Protein AF-A0A2V6Z0H6-F1 (afdb_monomer)

Structure (mmCIF, N/CA/C/O backbone):
data_AF-A0A2V6Z0H6-F1
#
_entry.id   AF-A0A2V6Z0H6-F1
#
loop_
_atom_site.group_PDB
_atom_site.id
_atom_site.type_symbol
_atom_site.label_atom_id
_atom_site.label_alt_id
_atom_site.label_comp_id
_atom_site.label_asym_id
_atom_site.label_entity_id
_atom_site.label_seq_id
_atom_site.pdbx_PDB_ins_code
_atom_site.Cartn_x
_atom_site.Cartn_y
_atom_site.Cartn_z
_atom_site.occupancy
_atom_site.B_iso_or_equiv
_atom_site.auth_seq_id
_atom_site.auth_comp_id
_atom_site.auth_asym_id
_atom_site.auth_atom_id
_atom_site.pdbx_PDB_model_num
ATOM 1 N N . TYR A 1 1 ? 10.764 0.062 -12.888 1.00 92.94 1 TYR A N 1
ATOM 2 C CA . TYR A 1 1 ? 11.191 -0.230 -11.509 1.00 92.94 1 TYR A CA 1
ATOM 3 C C . TYR A 1 1 ? 10.089 0.188 -10.557 1.00 92.94 1 TYR A C 1
ATOM 5 O O . TYR A 1 1 ? 9.643 1.326 -10.633 1.00 92.94 1 TYR A O 1
ATOM 13 N N . PHE A 1 2 ? 9.603 -0.728 -9.723 1.00 96.38 2 PHE A N 1
ATOM 14 C CA . PHE A 1 2 ? 8.640 -0.388 -8.677 1.00 96.38 2 PHE A CA 1
ATOM 15 C C . PHE A 1 2 ? 9.409 0.195 -7.495 1.00 96.38 2 PHE A C 1
ATOM 17 O O . PHE A 1 2 ? 10.276 -0.486 -6.956 1.00 96.38 2 PHE A O 1
ATOM 24 N N . ASN A 1 3 ? 9.149 1.460 -7.165 1.00 96.38 3 ASN A N 1
ATOM 25 C CA . ASN A 1 3 ? 9.917 2.176 -6.153 1.00 96.38 3 ASN A CA 1
ATOM 26 C C . ASN A 1 3 ? 9.282 2.009 -4.772 1.00 96.38 3 ASN A C 1
ATOM 28 O O . ASN A 1 3 ? 9.883 1.387 -3.904 1.00 96.38 3 ASN A O 1
ATOM 32 N N . TRP A 1 4 ? 8.064 2.520 -4.582 1.00 97.00 4 TRP A N 1
ATOM 33 C CA . TRP A 1 4 ? 7.355 2.398 -3.311 1.00 97.00 4 TRP A CA 1
ATOM 34 C C . TRP A 1 4 ? 5.837 2.389 -3.478 1.00 97.00 4 TRP A C 1
ATOM 36 O O . TRP A 1 4 ? 5.310 2.888 -4.477 1.00 97.00 4 TRP A O 1
ATOM 46 N N . LEU A 1 5 ? 5.145 1.861 -2.468 1.00 98.00 5 LEU A N 1
ATOM 47 C CA . LEU A 1 5 ? 3.702 1.947 -2.276 1.00 98.00 5 LEU A CA 1
ATOM 48 C C . LEU A 1 5 ? 3.411 2.288 -0.816 1.00 98.00 5 LEU A C 1
ATOM 50 O O . LEU A 1 5 ? 4.084 1.803 0.086 1.00 98.00 5 LEU A O 1
ATOM 54 N N . SER A 1 6 ? 2.439 3.166 -0.595 1.00 97.19 6 SER A N 1
ATOM 55 C CA . SER A 1 6 ? 2.004 3.579 0.737 1.00 97.19 6 SER A CA 1
ATOM 56 C C . SER A 1 6 ? 0.540 4.012 0.702 1.00 97.19 6 SER A C 1
ATOM 58 O O . SER A 1 6 ? -0.060 4.119 -0.374 1.00 97.19 6 SER A O 1
ATOM 60 N N . ALA A 1 7 ? -0.032 4.291 1.868 1.00 97.31 7 ALA A N 1
ATOM 61 C CA . ALA A 1 7 ? -1.399 4.759 1.995 1.00 97.31 7 ALA A CA 1
ATOM 62 C C . ALA A 1 7 ? -1.511 6.003 2.883 1.00 97.31 7 ALA A C 1
ATOM 64 O O . ALA A 1 7 ? -0.650 6.300 3.711 1.00 97.31 7 ALA A O 1
ATOM 65 N N . VAL A 1 8 ? -2.592 6.750 2.681 1.00 96.75 8 VAL A N 1
ATOM 66 C CA . VAL A 1 8 ? -2.958 7.931 3.462 1.00 96.75 8 VAL A CA 1
ATOM 67 C C . VAL A 1 8 ? -4.407 7.788 3.899 1.00 96.75 8 VAL A C 1
ATOM 69 O O . VAL A 1 8 ? -5.276 7.487 3.086 1.00 96.75 8 VAL A O 1
ATOM 72 N N . ASP A 1 9 ? -4.664 8.042 5.178 1.00 95.69 9 ASP A N 1
ATOM 73 C CA . ASP A 1 9 ? -6.015 8.118 5.721 1.00 95.69 9 ASP A CA 1
ATOM 74 C C . ASP A 1 9 ? -6.507 9.573 5.751 1.00 95.69 9 ASP A C 1
ATOM 76 O O . ASP A 1 9 ? -5.937 10.428 6.441 1.00 95.69 9 ASP A O 1
ATOM 80 N N . TRP A 1 10 ? -7.570 9.840 4.989 1.00 95.50 10 TRP A N 1
ATOM 81 C CA . TRP A 1 10 ? -8.248 11.131 4.886 1.00 95.50 10 TRP A CA 1
ATOM 82 C C . TRP A 1 10 ? -9.484 11.231 5.801 1.00 95.50 10 TRP A C 1
ATOM 84 O O . TRP A 1 10 ? -10.338 12.099 5.587 1.00 95.50 10 TRP A O 1
ATOM 94 N N . LYS A 1 11 ? -9.570 10.391 6.841 1.00 90.56 11 LYS A N 1
ATOM 95 C CA . LYS A 1 11 ? -10.675 10.310 7.809 1.00 90.56 11 LYS A CA 1
ATOM 96 C C . LYS A 1 11 ? -12.002 10.016 7.106 1.00 90.56 11 LYS A C 1
ATOM 98 O O . LYS A 1 11 ? -12.142 9.008 6.421 1.00 90.56 11 LYS A O 1
ATOM 103 N N . ASP A 1 12 ? -12.954 10.939 7.208 1.00 91.19 12 ASP A N 1
ATOM 104 C CA . ASP A 1 12 ? -14.305 10.817 6.659 1.00 91.19 12 ASP A CA 1
ATOM 105 C C . ASP A 1 12 ? -14.329 10.721 5.123 1.00 91.19 12 ASP A C 1
ATOM 107 O O . ASP A 1 12 ? -15.356 10.390 4.538 1.00 91.19 12 ASP A O 1
ATOM 111 N N . GLN A 1 13 ? -13.208 11.010 4.450 1.00 91.88 13 GLN A N 1
ATOM 112 C CA . GLN A 1 13 ? -13.074 10.885 2.995 1.00 91.88 13 GLN A CA 1
ATOM 113 C C . GLN A 1 13 ? -12.565 9.507 2.539 1.00 91.88 13 GLN A C 1
ATOM 115 O O . GLN A 1 13 ? -12.551 9.252 1.335 1.00 91.88 13 GLN A O 1
ATOM 120 N N . GLY A 1 14 ? -12.170 8.629 3.466 1.00 94.25 14 GLY A N 1
ATOM 121 C CA . GLY A 1 14 ? -11.642 7.299 3.172 1.00 94.25 14 GLY A CA 1
ATOM 122 C C . GLY A 1 14 ? -10.121 7.250 3.028 1.00 94.25 14 GLY A C 1
ATOM 123 O O . GLY A 1 14 ? -9.391 8.124 3.503 1.00 94.25 14 GLY A O 1
ATOM 124 N N . LEU A 1 15 ? -9.640 6.189 2.384 1.00 96.88 15 LEU A N 1
ATOM 125 C CA . LEU A 1 15 ? -8.217 5.887 2.249 1.00 96.88 15 LEU A CA 1
ATOM 126 C C . LEU A 1 15 ? -7.729 6.223 0.840 1.00 96.88 15 LEU A C 1
ATOM 128 O O . LEU A 1 15 ? -8.473 6.188 -0.134 1.00 96.88 15 LEU A O 1
ATOM 132 N N . GLU A 1 16 ? -6.449 6.519 0.699 1.00 97.50 16 GLU A N 1
ATOM 133 C CA . GLU A 1 16 ? -5.816 6.700 -0.600 1.00 97.50 16 GLU A CA 1
ATOM 134 C C . GLU A 1 16 ? -4.558 5.849 -0.670 1.00 97.50 16 GLU A C 1
ATOM 136 O O . GLU A 1 16 ? -3.702 5.950 0.202 1.00 97.50 16 GLU A O 1
ATOM 141 N N . VAL A 1 17 ? -4.439 5.031 -1.712 1.00 97.75 17 VAL A N 1
ATOM 142 C CA . VAL A 1 17 ? -3.243 4.231 -1.989 1.00 97.75 17 VAL A CA 1
ATOM 143 C C . VAL A 1 17 ? -2.445 4.929 -3.076 1.00 97.75 17 VAL A C 1
ATOM 145 O O . VAL A 1 17 ? -2.986 5.342 -4.105 1.00 97.75 17 VAL A O 1
ATOM 148 N N . LEU A 1 18 ? -1.147 5.065 -2.847 1.00 97.94 18 LEU A N 1
ATOM 149 C CA . LEU A 1 18 ? -0.213 5.691 -3.764 1.00 97.94 18 LEU A CA 1
ATOM 150 C C . LEU A 1 18 ? 0.894 4.699 -4.077 1.00 97.94 18 LEU A C 1
ATOM 152 O O . LEU A 1 18 ? 1.424 4.059 -3.175 1.00 97.94 18 LEU A O 1
ATOM 156 N N . CYS A 1 19 ? 1.297 4.621 -5.337 1.00 97.50 19 CYS A N 1
ATOM 157 C CA . CYS A 1 19 ? 2.509 3.911 -5.712 1.00 97.50 19 CYS A CA 1
ATOM 158 C C . CYS A 1 19 ? 3.305 4.693 -6.745 1.00 97.50 19 CYS A C 1
ATOM 160 O O . CYS A 1 19 ? 2.769 5.507 -7.503 1.00 97.50 19 CYS A O 1
ATOM 162 N N . ARG A 1 20 ? 4.608 4.439 -6.766 1.00 97.56 20 ARG A N 1
ATOM 163 C CA . ARG A 1 20 ? 5.551 5.101 -7.654 1.00 97.56 20 ARG A CA 1
ATOM 164 C C . ARG A 1 20 ? 6.326 4.074 -8.458 1.00 97.56 20 ARG A C 1
ATOM 166 O O . ARG A 1 20 ? 6.944 3.165 -7.904 1.00 97.56 20 ARG A O 1
ATOM 173 N N . VAL A 1 21 ? 6.324 4.265 -9.771 1.00 96.88 21 VAL A N 1
ATOM 174 C CA . VAL A 1 21 ? 7.065 3.454 -10.736 1.00 96.88 21 VAL A CA 1
ATOM 175 C C . VAL A 1 21 ? 7.994 4.364 -11.528 1.00 96.88 21 VAL A C 1
ATOM 177 O O . VAL A 1 21 ? 7.623 5.463 -11.936 1.00 96.88 21 VAL A O 1
ATOM 180 N N . GLU A 1 22 ? 9.217 3.905 -11.740 1.00 97.06 22 GLU A N 1
ATOM 181 C CA . GLU A 1 22 ? 10.274 4.661 -12.407 1.00 97.06 22 GLU A CA 1
ATOM 182 C C . GLU A 1 22 ? 10.792 3.897 -13.619 1.00 97.06 22 GLU A C 1
ATOM 184 O O . GLU A 1 22 ? 10.944 2.669 -13.579 1.00 97.06 22 GLU A O 1
ATOM 189 N N . ASN A 1 23 ? 11.079 4.617 -14.699 1.00 96.62 23 ASN A N 1
ATOM 190 C CA . ASN A 1 23 ? 11.896 4.101 -15.784 1.00 96.62 23 ASN A CA 1
ATOM 191 C C . ASN A 1 23 ? 13.371 4.290 -15.401 1.00 96.62 23 ASN A C 1
ATOM 193 O O . ASN A 1 23 ? 13.766 5.378 -15.003 1.00 96.62 23 ASN A O 1
ATOM 197 N N . LEU A 1 24 ? 14.176 3.231 -15.487 1.00 95.00 24 LEU A N 1
ATOM 198 C CA . LEU A 1 24 ? 15.605 3.307 -15.165 1.00 95.00 24 LEU A CA 1
ATOM 199 C C . LEU A 1 24 ? 16.454 3.771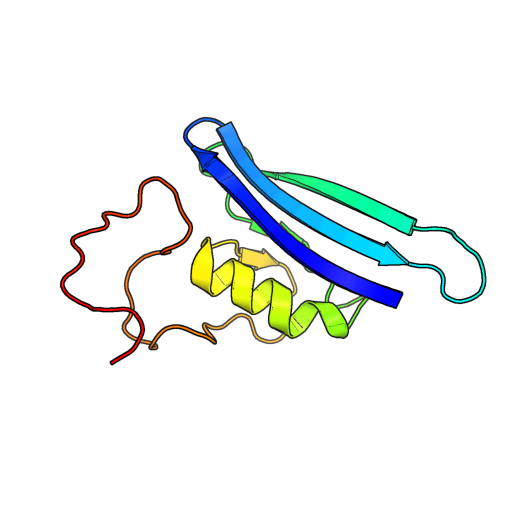 -16.359 1.00 95.00 24 LEU A C 1
ATOM 201 O O . LEU A 1 24 ? 17.591 4.188 -16.170 1.00 95.00 24 LEU A O 1
ATOM 205 N N . GLU A 1 25 ? 15.911 3.709 -17.576 1.00 97.31 25 GLU A N 1
ATOM 206 C CA . GLU A 1 25 ? 16.608 4.059 -18.822 1.0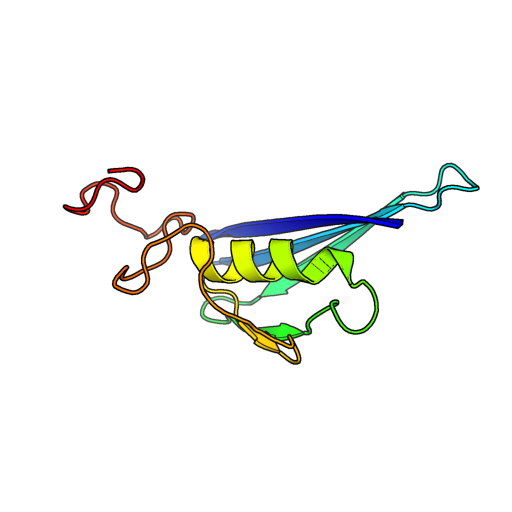0 97.31 25 GLU A CA 1
ATOM 207 C C . GLU A 1 25 ? 16.327 5.500 -19.275 1.00 97.31 25 GLU A C 1
ATOM 209 O O . GLU A 1 25 ? 17.030 6.043 -20.123 1.00 97.31 25 GLU A O 1
ATOM 214 N N . ALA A 1 26 ? 15.298 6.133 -18.709 1.00 96.56 26 ALA A N 1
ATOM 215 C CA . ALA A 1 26 ? 14.893 7.500 -19.013 1.00 96.56 26 ALA A CA 1
ATOM 216 C C . ALA A 1 26 ? 14.454 8.215 -17.728 1.00 96.56 26 ALA A C 1
ATOM 218 O O . ALA A 1 26 ? 13.958 7.554 -16.820 1.00 96.56 26 ALA A O 1
ATOM 219 N N . PRO A 1 27 ? 14.545 9.555 -17.644 1.00 95.19 27 PRO A N 1
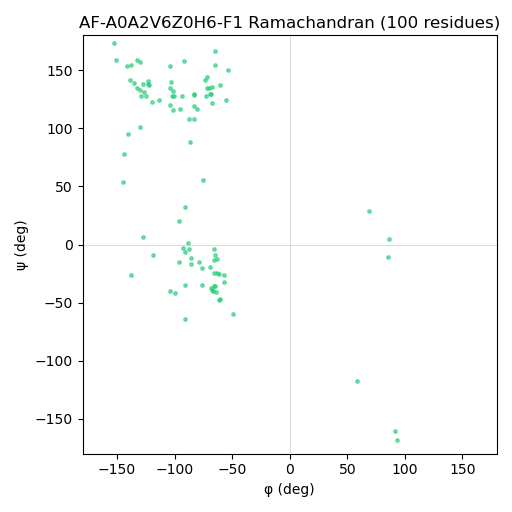ATOM 220 C CA . PRO A 1 27 ? 14.114 10.325 -16.475 1.00 95.19 27 PRO A CA 1
ATOM 221 C C . PRO A 1 27 ? 12.579 10.444 -16.405 1.00 95.19 27 PRO A C 1
ATOM 223 O O . PRO A 1 27 ? 12.023 11.540 -16.374 1.00 95.19 27 PRO A O 1
ATOM 226 N N . LEU A 1 28 ? 11.879 9.309 -16.419 1.00 96.75 28 LEU A N 1
ATOM 227 C CA . LEU A 1 28 ? 10.427 9.218 -16.340 1.00 96.75 28 LEU A CA 1
ATOM 228 C C . LEU A 1 28 ? 10.020 8.553 -15.028 1.00 96.75 28 LEU A C 1
ATOM 230 O O . LEU A 1 28 ? 10.390 7.415 -14.740 1.00 96.75 28 LEU A O 1
ATOM 234 N N . VAL A 1 29 ? 9.188 9.260 -14.272 1.00 97.25 29 VAL A N 1
ATOM 235 C CA . VAL A 1 29 ? 8.603 8.793 -13.018 1.00 97.25 29 VAL A CA 1
ATOM 236 C C . VAL A 1 29 ? 7.096 8.954 -13.108 1.00 97.25 29 VAL A C 1
ATOM 238 O O . VAL A 1 29 ? 6.603 10.022 -13.467 1.00 97.25 29 VAL A O 1
ATOM 241 N N . VAL A 1 30 ? 6.367 7.902 -12.752 1.00 97.38 30 VAL A N 1
ATOM 242 C CA . VAL A 1 30 ? 4.908 7.909 -12.683 1.00 97.38 30 VAL A CA 1
ATOM 243 C C . VAL A 1 30 ? 4.487 7.597 -11.255 1.00 97.38 30 VAL A C 1
ATOM 245 O O . VAL A 1 30 ? 4.824 6.545 -10.712 1.00 97.38 30 VAL A O 1
ATOM 248 N N . THR A 1 31 ? 3.719 8.507 -10.660 1.00 97.75 31 THR A N 1
ATOM 249 C CA . THR A 1 31 ? 3.026 8.268 -9.392 1.00 97.75 31 THR A CA 1
ATOM 250 C C . THR A 1 31 ? 1.556 8.033 -9.688 1.00 97.75 31 THR A C 1
ATOM 252 O O . THR A 1 31 ? 0.882 8.905 -10.236 1.00 97.75 31 THR A O 1
ATOM 255 N N . MET A 1 32 ? 1.057 6.863 -9.316 1.00 96.62 32 MET A N 1
ATOM 256 C CA . MET A 1 32 ? -0.346 6.488 -9.451 1.00 96.62 32 MET A CA 1
ATOM 257 C C . MET A 1 32 ? -1.014 6.590 -8.086 1.00 96.62 32 MET A C 1
ATOM 259 O O . MET A 1 32 ? -0.418 6.241 -7.067 1.00 96.62 32 MET A O 1
ATOM 263 N N . ARG A 1 33 ? -2.245 7.098 -8.067 1.00 96.50 33 ARG A N 1
ATOM 264 C CA . ARG A 1 33 ? -3.041 7.277 -6.852 1.00 96.50 33 ARG A CA 1
ATOM 265 C C . 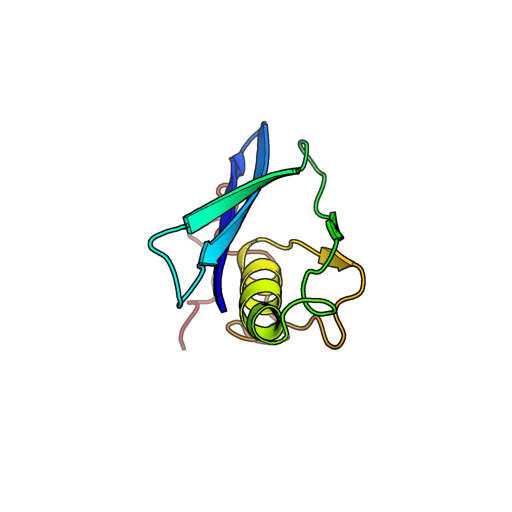ARG A 1 33 ? -4.433 6.730 -7.102 1.00 96.50 33 ARG A C 1
ATOM 267 O O . ARG A 1 33 ? -5.021 7.032 -8.138 1.00 96.50 33 ARG A O 1
ATOM 274 N N . THR A 1 34 ? -4.952 5.968 -6.154 1.00 96.38 34 THR A N 1
ATOM 275 C CA . THR A 1 34 ? -6.346 5.528 -6.147 1.00 96.38 34 THR A CA 1
ATOM 276 C C . THR A 1 34 ? -6.975 5.874 -4.807 1.00 96.38 34 THR A C 1
ATOM 278 O O . THR A 1 34 ? -6.336 5.736 -3.764 1.00 96.38 34 THR A O 1
ATOM 281 N N . ARG A 1 35 ? -8.213 6.366 -4.840 1.00 96.25 35 ARG A N 1
ATOM 282 C CA . ARG A 1 35 ? -8.985 6.692 -3.640 1.00 96.25 35 ARG A CA 1
ATOM 283 C C . ARG A 1 35 ? -10.001 5.594 -3.390 1.00 96.25 35 ARG A C 1
ATOM 285 O O . ARG A 1 35 ? -10.773 5.267 -4.285 1.00 96.25 35 ARG A O 1
ATOM 292 N N . LEU A 1 36 ? -9.994 5.085 -2.170 1.00 95.69 36 LEU A N 1
ATOM 293 C CA . LEU A 1 36 ? -11.010 4.211 -1.615 1.00 95.69 36 LEU A CA 1
ATOM 294 C C . LEU A 1 36 ? -12.008 5.097 -0.875 1.00 95.69 36 LEU A C 1
ATOM 296 O O . LEU A 1 36 ? -11.620 5.941 -0.063 1.00 95.69 36 LEU A O 1
ATOM 300 N N . THR A 1 37 ? -13.287 4.945 -1.191 1.00 92.94 37 THR A N 1
ATOM 301 C CA . THR A 1 37 ? -14.347 5.743 -0.567 1.00 92.94 37 THR A CA 1
ATOM 302 C C . THR A 1 37 ? -14.473 5.448 0.932 1.00 92.94 37 THR A C 1
ATOM 304 O O . THR A 1 37 ? -13.896 4.493 1.450 1.00 92.94 37 THR A O 1
ATOM 307 N N . ALA A 1 38 ? -15.193 6.288 1.680 1.00 89.31 38 ALA A N 1
ATOM 308 C CA . ALA A 1 38 ? -15.376 6.074 3.115 1.00 89.31 38 ALA A CA 1
ATOM 309 C C . ALA A 1 38 ? -15.957 4.674 3.407 1.00 89.31 38 ALA A C 1
ATOM 311 O O . ALA A 1 38 ? -17.007 4.305 2.884 1.00 89.31 38 ALA A O 1
ATOM 312 N N . GLY A 1 39 ? -15.262 3.897 4.244 1.00 88.50 39 GLY A N 1
ATOM 313 C CA . GLY A 1 39 ? -15.617 2.509 4.567 1.00 88.50 39 GLY A CA 1
ATOM 314 C C . GLY A 1 39 ? -15.091 1.457 3.581 1.00 88.50 39 GLY A C 1
ATOM 315 O O . GLY A 1 39 ? -15.127 0.268 3.891 1.00 88.50 39 GLY A O 1
ATOM 316 N N . GLU A 1 40 ? -14.565 1.862 2.426 1.00 93.25 40 GLU A N 1
ATOM 317 C CA . GLU A 1 40 ? -13.955 0.966 1.448 1.00 93.25 40 GLU A CA 1
ATOM 318 C C . GLU A 1 40 ? -12.499 0.666 1.820 1.00 93.25 40 GLU A C 1
ATOM 320 O O . GLU A 1 40 ? -11.692 1.559 2.073 1.00 93.25 40 GLU A O 1
ATOM 325 N N . THR A 1 41 ? -12.156 -0.620 1.850 1.00 93.94 41 THR A N 1
ATOM 326 C CA . THR A 1 41 ? -10.824 -1.093 2.252 1.00 93.94 41 THR A CA 1
ATOM 327 C C . THR A 1 41 ? -10.189 -2.025 1.231 1.00 93.94 41 THR A C 1
ATOM 329 O O . THR A 1 41 ? -9.142 -2.592 1.509 1.00 93.94 41 THR A O 1
ATOM 332 N N . ARG A 1 42 ? -10.796 -2.219 0.056 1.00 96.69 42 ARG A N 1
ATOM 333 C CA . ARG A 1 42 ? -10.321 -3.186 -0.944 1.00 96.69 42 ARG A CA 1
ATOM 334 C C . ARG A 1 42 ? -9.628 -2.463 -2.087 1.00 96.69 42 ARG A C 1
ATOM 336 O O . ARG A 1 42 ? -10.143 -1.476 -2.595 1.00 96.69 42 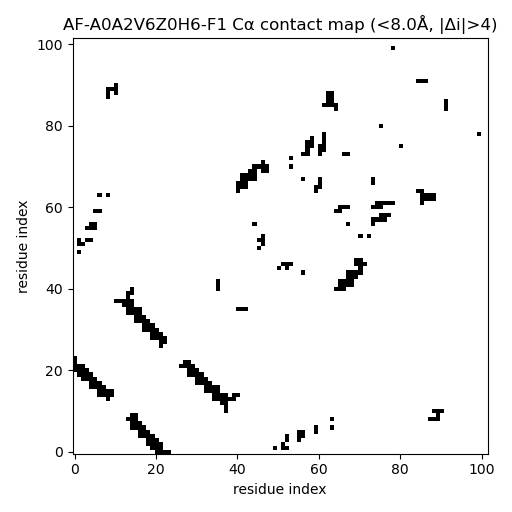ARG A O 1
ATOM 343 N N . CYS A 1 43 ? -8.471 -2.962 -2.498 1.00 96.69 43 CYS A N 1
ATOM 344 C CA . CYS A 1 43 ? -7.712 -2.434 -3.628 1.00 96.69 43 CYS A CA 1
ATOM 345 C C . CYS A 1 43 ? -7.143 -3.605 -4.441 1.00 96.69 43 CYS A C 1
ATOM 347 O O . CYS A 1 43 ? -6.694 -4.575 -3.839 1.00 96.69 43 CYS A O 1
ATOM 349 N N . PRO A 1 44 ? -7.104 -3.560 -5.781 1.00 96.81 44 PRO A N 1
ATOM 350 C CA . PRO A 1 44 ? -6.389 -4.570 -6.556 1.00 96.81 44 PRO A CA 1
ATOM 351 C C . PRO A 1 44 ? -4.894 -4.596 -6.212 1.00 96.81 44 PRO A C 1
ATOM 353 O O . PRO A 1 44 ? -4.266 -3.541 -6.091 1.00 96.81 44 PRO A O 1
ATOM 356 N N . SER A 1 45 ? -4.327 -5.795 -6.077 1.00 97.50 45 SER A N 1
ATOM 357 C CA . SER A 1 45 ? -2.894 -6.001 -5.859 1.00 97.50 45 SER A CA 1
ATOM 358 C C . SER A 1 45 ? -2.084 -5.746 -7.133 1.00 97.50 45 SER A C 1
ATOM 360 O O . SER A 1 45 ? -2.472 -6.147 -8.234 1.00 97.50 45 SER A O 1
ATOM 362 N N . LEU A 1 46 ? -0.911 -5.135 -6.983 1.00 97.12 46 LEU A N 1
ATOM 363 C CA . LEU A 1 46 ? 0.094 -4.968 -8.031 1.00 97.12 46 LEU A CA 1
ATOM 364 C C . LEU A 1 46 ? 1.136 -6.093 -8.037 1.00 97.12 46 LEU A C 1
ATOM 366 O O . LEU A 1 46 ? 1.979 -6.114 -8.933 1.00 97.12 46 LEU A O 1
ATOM 370 N N . THR A 1 47 ? 1.086 -7.044 -7.100 1.00 97.19 47 THR A N 1
ATOM 371 C CA . THR A 1 47 ? 2.082 -8.128 -6.969 1.00 97.19 47 THR A CA 1
ATOM 372 C C . THR A 1 47 ? 2.242 -8.989 -8.223 1.00 97.19 47 THR A C 1
ATOM 374 O O . THR A 1 47 ? 3.351 -9.437 -8.521 1.00 97.19 47 THR A O 1
ATOM 377 N N . SER A 1 48 ? 1.167 -9.173 -8.998 1.00 96.12 48 SER A N 1
ATOM 378 C CA . SER A 1 48 ? 1.192 -9.901 -10.276 1.00 96.12 48 SER A CA 1
ATOM 379 C C . SER A 1 48 ? 2.020 -9.199 -11.363 1.00 96.12 48 SER A C 1
ATOM 381 O O . SER A 1 48 ? 2.535 -9.860 -12.263 1.00 96.12 48 SER A O 1
ATOM 383 N N . LEU A 1 49 ? 2.184 -7.875 -11.264 1.00 96.06 49 LEU A N 1
ATOM 384 C CA . LEU A 1 49 ? 2.976 -7.047 -12.180 1.00 96.06 49 LEU A CA 1
ATOM 385 C C . LEU A 1 49 ? 4.358 -6.725 -11.601 1.00 96.06 49 LEU A C 1
ATOM 387 O O . LEU A 1 49 ? 5.367 -6.757 -12.304 1.00 96.06 49 LEU A O 1
ATOM 391 N N . TYR A 1 50 ? 4.405 -6.416 -10.306 1.00 96.31 50 TYR A N 1
ATOM 392 C CA . TYR A 1 50 ? 5.585 -5.960 -9.593 1.00 96.31 50 TYR A CA 1
ATOM 393 C C . TYR A 1 50 ? 5.774 -6.783 -8.322 1.00 96.31 50 TYR A C 1
ATOM 395 O O . TYR A 1 50 ? 5.175 -6.498 -7.290 1.00 96.31 50 TYR A O 1
ATOM 403 N N . ARG A 1 51 ? 6.696 -7.753 -8.349 1.00 94.88 51 ARG A N 1
ATOM 404 C CA . ARG A 1 51 ? 7.034 -8.543 -7.148 1.00 94.88 51 ARG A CA 1
ATOM 405 C C . ARG A 1 51 ? 7.505 -7.684 -5.969 1.00 94.88 51 ARG A C 1
ATOM 407 O O . ARG A 1 51 ? 7.331 -8.085 -4.828 1.00 94.88 51 ARG A O 1
ATOM 414 N N . GLY A 1 52 ? 8.069 -6.503 -6.239 1.00 93.88 52 GLY A N 1
ATOM 415 C CA . GLY A 1 52 ? 8.462 -5.539 -5.205 1.00 93.88 52 GLY A CA 1
ATOM 416 C C . GLY A 1 52 ? 7.291 -4.943 -4.4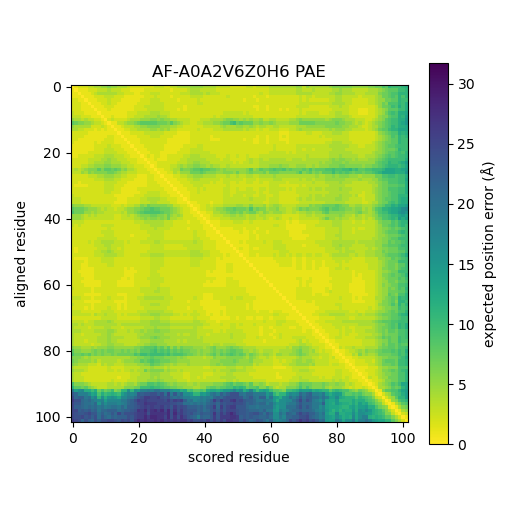12 1.00 93.88 52 GLY A C 1
ATOM 417 O O . GLY A 1 52 ? 7.530 -4.358 -3.362 1.00 93.88 52 GLY A O 1
ATOM 418 N N . ALA A 1 53 ? 6.048 -5.107 -4.878 1.00 97.12 53 ALA A N 1
ATOM 419 C CA . ALA A 1 53 ? 4.859 -4.638 -4.173 1.00 97.12 53 ALA A CA 1
ATOM 420 C C . ALA A 1 53 ? 4.471 -5.517 -2.972 1.00 97.12 53 ALA A C 1
ATOM 422 O O . ALA A 1 53 ? 3.803 -5.018 -2.079 1.00 97.12 53 ALA A O 1
ATOM 423 N N . ASP A 1 54 ? 4.932 -6.774 -2.916 1.00 97.25 54 ASP A N 1
ATOM 424 C CA . ASP A 1 54 ? 4.558 -7.773 -1.895 1.00 97.25 54 ASP A CA 1
ATOM 425 C C . ASP A 1 54 ? 4.674 -7.223 -0.460 1.00 97.25 54 ASP A C 1
ATOM 427 O O . ASP A 1 54 ? 3.688 -7.058 0.256 1.00 97.25 54 ASP A O 1
ATOM 431 N N . TRP A 1 55 ? 5.873 -6.799 -0.059 1.00 97.00 55 TRP A N 1
ATOM 432 C CA . TRP A 1 55 ? 6.093 -6.285 1.296 1.00 97.00 55 TRP A CA 1
ATOM 433 C C . TRP A 1 55 ? 5.343 -4.982 1.594 1.00 97.00 55 TRP A C 1
ATOM 435 O O . TRP A 1 55 ? 4.865 -4.800 2.709 1.00 97.00 55 TRP A O 1
ATOM 445 N N . MET A 1 56 ? 5.212 -4.087 0.615 1.00 97.31 56 MET A N 1
ATOM 446 C CA . MET A 1 56 ? 4.579 -2.776 0.815 1.00 97.31 56 MET A CA 1
ATOM 447 C C . MET A 1 56 ? 3.054 -2.873 0.885 1.00 97.31 56 MET A C 1
ATOM 449 O O . MET A 1 56 ? 2.413 -2.148 1.645 1.00 97.31 56 MET A O 1
ATOM 453 N N . GLU A 1 57 ? 2.459 -3.790 0.123 1.00 98.00 57 GLU A N 1
ATOM 454 C CA . GLU A 1 57 ? 1.036 -4.108 0.226 1.00 98.00 57 GLU A CA 1
ATOM 455 C C . GLU A 1 57 ? 0.726 -4.759 1.579 1.00 98.00 57 GLU A C 1
ATOM 457 O O . GLU A 1 57 ? -0.254 -4.387 2.227 1.00 98.00 57 GLU A O 1
ATOM 462 N N . ARG A 1 58 ? 1.605 -5.644 2.070 1.00 97.62 58 ARG A N 1
ATOM 463 C CA . ARG A 1 58 ? 1.501 -6.217 3.423 1.00 97.62 58 ARG A CA 1
ATOM 464 C C . ARG A 1 58 ? 1.658 -5.173 4.524 1.00 97.62 58 ARG A C 1
ATOM 466 O O . ARG A 1 58 ? 0.895 -5.203 5.484 1.00 97.62 58 ARG A O 1
ATOM 473 N N . GLU A 1 59 ? 2.582 -4.226 4.381 1.00 97.38 59 GLU A N 1
ATOM 474 C CA . GLU A 1 59 ? 2.725 -3.096 5.308 1.00 97.38 59 GLU 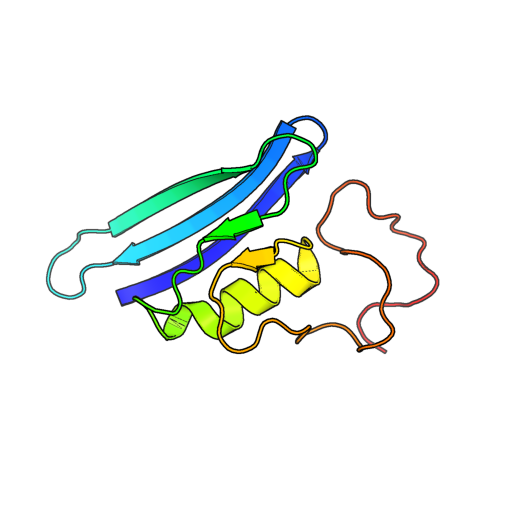A CA 1
ATOM 475 C C . GLU A 1 59 ? 1.447 -2.248 5.349 1.00 97.38 59 GLU A C 1
ATOM 477 O O . GLU A 1 59 ? 0.931 -1.939 6.423 1.00 97.38 59 GLU A O 1
ATOM 482 N N . CYS A 1 60 ? 0.884 -1.914 4.184 1.00 97.19 60 CYS A N 1
ATOM 483 C CA . CYS A 1 60 ? -0.358 -1.146 4.103 1.00 97.19 60 CYS A CA 1
ATOM 484 C C . CYS A 1 60 ? -1.557 -1.908 4.679 1.00 97.19 60 CYS A C 1
ATOM 486 O O . CYS A 1 60 ? -2.420 -1.305 5.320 1.00 97.19 60 CYS A O 1
ATOM 488 N N . TYR A 1 61 ? -1.610 -3.226 4.497 1.00 96.88 61 TYR A N 1
ATOM 489 C CA . TYR A 1 61 ? -2.592 -4.072 5.164 1.00 96.88 61 TYR A CA 1
ATOM 490 C C . TYR A 1 61 ? -2.437 -4.019 6.687 1.00 96.88 61 TYR A C 1
ATOM 492 O O . TYR A 1 61 ? -3.414 -3.792 7.394 1.00 96.88 61 TYR A O 1
ATOM 500 N N . ASP A 1 62 ? -1.216 -4.160 7.195 1.00 95.94 62 ASP A N 1
ATOM 501 C CA . ASP A 1 62 ? -0.951 -4.205 8.632 1.00 95.94 62 ASP A CA 1
ATOM 502 C C . ASP A 1 62 ? -1.236 -2.862 9.329 1.00 95.94 62 ASP A C 1
ATOM 504 O O . ASP A 1 62 ? -1.811 -2.810 10.417 1.00 95.94 62 ASP A O 1
ATOM 508 N N . MET A 1 63 ? -0.886 -1.756 8.670 1.00 95.50 63 MET A N 1
ATOM 509 C CA . MET A 1 63 ? -0.965 -0.409 9.238 1.00 95.50 63 MET A CA 1
ATOM 510 C C . MET A 1 63 ? -2.285 0.319 8.981 1.00 95.50 63 MET A C 1
ATOM 512 O O . MET A 1 63 ? -2.716 1.101 9.830 1.00 95.50 63 MET A O 1
ATOM 516 N N . PHE A 1 64 ? -2.909 0.100 7.818 1.00 95.38 64 PHE A N 1
ATOM 517 C CA . PHE A 1 64 ? -4.128 0.796 7.380 1.00 95.38 64 PHE A CA 1
ATOM 518 C C . PHE A 1 64 ? -5.311 -0.145 7.150 1.00 95.38 64 PHE A C 1
ATOM 520 O O . PHE A 1 64 ? -6.424 0.331 6.925 1.00 95.38 64 PHE A O 1
ATOM 527 N N . GLY A 1 65 ? -5.124 -1.463 7.181 1.00 95.25 65 GLY A N 1
ATOM 528 C CA . GLY A 1 65 ? -6.206 -2.424 6.961 1.00 95.25 65 GLY A CA 1
ATOM 529 C C . GLY A 1 65 ? -6.733 -2.450 5.537 1.00 95.25 65 GLY A C 1
ATOM 530 O O . GLY A 1 65 ? -7.916 -2.719 5.335 1.00 95.25 65 GLY A O 1
ATOM 531 N N . ILE A 1 66 ? -5.885 -2.121 4.562 1.00 97.25 66 ILE A N 1
ATOM 532 C CA . ILE A 1 66 ? -6.230 -2.194 3.141 1.00 97.25 66 ILE A CA 1
ATOM 533 C C . ILE A 1 66 ? -6.022 -3.630 2.662 1.00 97.25 66 ILE A C 1
ATOM 535 O O . ILE A 1 66 ? -4.918 -4.164 2.720 1.00 97.25 66 ILE A O 1
ATOM 539 N N . VAL A 1 67 ? -7.093 -4.259 2.193 1.00 97.44 67 VAL A N 1
ATOM 540 C CA . VAL A 1 67 ? -7.103 -5.621 1.664 1.00 97.44 67 VAL A CA 1
ATOM 541 C C . VAL A 1 67 ? -6.763 -5.583 0.177 1.00 97.44 67 VAL A C 1
ATOM 543 O O . VAL A 1 67 ? -7.577 -5.162 -0.648 1.00 97.44 67 VAL A O 1
ATOM 546 N N . PHE A 1 68 ? -5.560 -6.044 -0.161 1.00 97.75 68 PHE A N 1
ATOM 547 C CA . PHE A 1 68 ? -5.095 -6.140 -1.541 1.00 97.75 68 PHE A CA 1
ATOM 548 C C . PHE A 1 68 ? -5.596 -7.425 -2.212 1.00 97.75 68 PHE A C 1
ATOM 550 O O . PHE A 1 68 ? -5.152 -8.534 -1.910 1.00 97.75 68 PHE A O 1
ATOM 557 N N . GLU A 1 69 ? -6.547 -7.287 -3.130 1.00 97.75 69 GLU A N 1
ATOM 558 C CA . GLU A 1 69 ? -7.169 -8.408 -3.827 1.00 97.75 69 GLU A CA 1
ATOM 559 C C . GLU A 1 69 ? -6.218 -9.027 -4.851 1.00 97.75 69 GLU A C 1
ATOM 561 O O . GLU A 1 69 ? -5.674 -8.336 -5.712 1.00 97.75 69 GLU A O 1
ATOM 566 N N . GLY A 1 70 ? -6.034 -10.347 -4.773 1.00 96.12 70 GLY A N 1
ATOM 567 C CA . GLY A 1 70 ? -5.094 -11.077 -5.626 1.00 96.12 70 GLY A CA 1
ATOM 568 C C . GLY A 1 70 ? -3.656 -11.119 -5.100 1.00 96.12 70 GLY A C 1
ATOM 569 O O . GLY A 1 70 ? -2.793 -11.667 -5.782 1.00 96.12 70 GLY A O 1
ATOM 570 N N . HIS A 1 71 ? -3.393 -10.586 -3.901 1.00 97.19 71 HIS A N 1
ATOM 571 C CA . HIS A 1 71 ? -2.093 -10.703 -3.244 1.00 97.19 71 HIS A CA 1
ATOM 572 C C . HIS A 1 71 ? -1.808 -12.167 -2.833 1.00 97.19 71 HIS A C 1
ATOM 574 O O . HIS A 1 71 ? -2.692 -12.814 -2.266 1.00 97.19 71 HIS A O 1
ATOM 580 N N . PRO A 1 72 ? -0.595 -12.708 -3.069 1.00 96.69 72 PRO A N 1
ATOM 581 C CA . PRO A 1 72 ? -0.281 -14.119 -2.818 1.00 96.69 72 PRO A CA 1
ATOM 582 C C . PRO A 1 72 ? -0.264 -14.511 -1.331 1.00 96.69 72 PRO A C 1
ATOM 584 O O . PRO A 1 72 ? -0.689 -15.611 -0.994 1.00 96.69 72 PRO A O 1
ATOM 587 N N . ASP A 1 73 ? 0.228 -13.635 -0.448 1.00 95.19 73 ASP A N 1
ATOM 588 C CA . ASP A 1 73 ? 0.304 -13.879 1.002 1.00 95.19 73 ASP A CA 1
ATOM 589 C C . ASP A 1 73 ? 0.042 -12.599 1.815 1.00 95.19 73 ASP A C 1
ATOM 591 O O . ASP A 1 73 ? 0.965 -11.924 2.271 1.00 95.19 73 ASP A O 1
ATOM 595 N N . LEU A 1 74 ? -1.230 -12.206 1.936 1.00 95.25 74 LEU A N 1
ATOM 596 C CA . LEU A 1 74 ? -1.607 -10.987 2.657 1.00 95.25 74 LEU A CA 1
ATOM 597 C C . LEU A 1 74 ? -1.786 -11.267 4.156 1.00 95.25 74 LEU A C 1
ATOM 599 O O . LEU A 1 74 ? -2.878 -11.587 4.624 1.00 95.25 74 LEU A O 1
ATOM 603 N N . ARG A 1 75 ? -0.692 -11.153 4.910 1.00 94.19 75 ARG A N 1
ATOM 604 C CA . ARG A 1 75 ? -0.657 -11.265 6.377 1.00 94.19 75 ARG A CA 1
ATOM 605 C C . ARG A 1 75 ? 0.142 -10.118 6.988 1.00 94.19 75 ARG A C 1
ATOM 607 O O . ARG A 1 75 ? 0.984 -9.535 6.298 1.00 94.19 75 ARG A O 1
ATOM 614 N N . ARG A 1 76 ? -0.102 -9.842 8.278 1.00 92.88 76 ARG A N 1
ATOM 615 C CA . ARG A 1 76 ? 0.653 -8.864 9.082 1.00 92.88 76 ARG A CA 1
ATOM 616 C C . ARG A 1 76 ? 2.161 -9.161 9.027 1.00 92.88 76 ARG A C 1
ATOM 618 O O . ARG A 1 76 ? 2.564 -10.308 8.808 1.00 92.88 76 ARG A O 1
ATOM 625 N N . ILE A 1 77 ? 2.983 -8.119 9.147 1.00 94.62 77 ILE A N 1
ATOM 626 C CA . ILE A 1 77 ?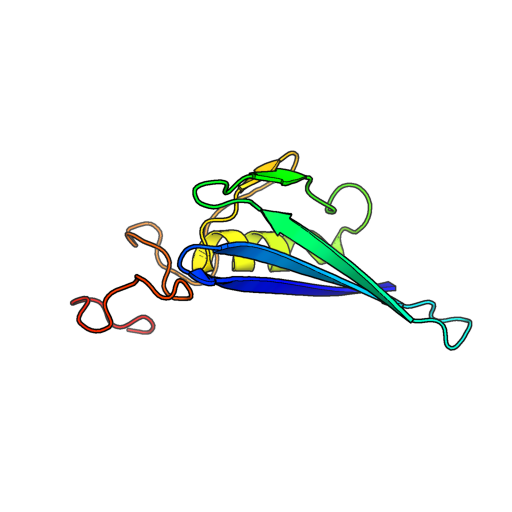 4.453 -8.221 9.052 1.00 94.62 77 ILE A CA 1
ATOM 627 C C . ILE A 1 77 ? 5.204 -7.392 10.090 1.00 94.62 77 ILE A C 1
ATOM 629 O O . ILE A 1 77 ? 6.341 -7.729 10.407 1.00 94.62 77 ILE A O 1
ATOM 633 N N . LEU A 1 78 ? 4.605 -6.309 10.579 1.00 92.00 78 LEU A N 1
ATOM 634 C CA . LEU A 1 78 ? 5.180 -5.407 11.569 1.00 92.00 78 LEU A CA 1
ATOM 635 C C . LEU A 1 78 ? 4.558 -5.637 12.946 1.00 92.00 78 LEU A C 1
ATOM 637 O O . LEU A 1 78 ? 5.269 -5.593 13.946 1.00 92.00 78 LEU A O 1
ATOM 641 N N . LEU A 1 79 ? 3.246 -5.862 12.998 1.00 90.00 79 LEU A N 1
ATOM 642 C CA . LEU A 1 79 ? 2.515 -6.083 14.242 1.00 90.00 79 LEU A CA 1
ATOM 643 C C . LEU A 1 79 ? 2.444 -7.567 14.583 1.00 90.00 79 LEU A C 1
ATOM 645 O O . LEU A 1 79 ? 2.565 -8.435 13.716 1.00 90.00 79 LEU A O 1
ATOM 649 N N . SER A 1 80 ? 2.230 -7.845 15.866 1.00 87.38 80 SER A N 1
ATOM 650 C CA . SER A 1 80 ? 1.980 -9.195 16.347 1.00 87.38 80 SER A CA 1
ATOM 651 C C . SER A 1 80 ? 0.667 -9.753 15.784 1.00 87.38 80 SER A C 1
ATOM 653 O O . SER A 1 80 ? -0.253 -9.013 15.425 1.00 87.38 80 SER A O 1
ATOM 655 N N . ASP A 1 81 ? 0.575 -11.080 15.701 1.00 84.56 81 ASP A N 1
ATOM 656 C CA . ASP A 1 81 ? -0.594 -11.764 15.133 1.00 84.56 81 ASP A CA 1
ATOM 657 C C . ASP A 1 81 ? -1.884 -11.520 15.940 1.00 84.56 81 ASP A C 1
ATOM 659 O O . ASP A 1 81 ? -2.983 -11.604 15.393 1.00 84.56 81 ASP A O 1
ATOM 663 N N . ASP A 1 82 ? -1.756 -11.201 17.230 1.00 85.19 82 ASP A N 1
ATOM 664 C CA . ASP A 1 82 ? -2.843 -10.881 18.158 1.00 85.19 82 ASP A CA 1
ATOM 665 C C . ASP A 1 82 ? -3.227 -9.392 18.168 1.00 85.19 82 ASP A C 1
ATOM 667 O O . ASP A 1 82 ? -4.120 -8.992 18.915 1.00 85.19 82 ASP A O 1
ATOM 671 N N . TRP A 1 83 ? -2.589 -8.557 17.339 1.00 86.00 83 TRP A N 1
ATOM 672 C CA . TRP A 1 83 ? -2.881 -7.129 17.311 1.00 86.00 83 TRP A CA 1
ATOM 673 C C . TRP A 1 83 ? -4.271 -6.828 16.741 1.00 86.00 83 TRP A C 1
ATOM 675 O O . TRP A 1 83 ? -4.615 -7.211 15.614 1.00 86.00 83 TRP A O 1
ATOM 685 N N . GLU A 1 84 ? -5.043 -6.030 17.476 1.00 85.69 84 GLU A N 1
ATOM 686 C CA . GLU A 1 84 ? -6.350 -5.536 17.052 1.00 85.69 84 GLU A CA 1
ATOM 687 C C . GLU A 1 84 ? -6.261 -4.088 16.546 1.00 85.69 84 GLU A C 1
ATOM 689 O O . GLU A 1 84 ? -5.753 -3.189 17.213 1.00 85.69 84 GLU A O 1
ATOM 694 N N . GLY A 1 85 ? -6.776 -3.851 15.337 1.00 88.94 85 GLY A N 1
ATOM 695 C CA . GLY A 1 85 ? -6.802 -2.528 14.709 1.00 88.94 85 GLY A CA 1
ATOM 696 C C . GLY A 1 85 ? -5.612 -2.220 13.793 1.00 88.94 85 GLY A C 1
ATOM 697 O O . GLY A 1 85 ? -4.860 -3.115 13.389 1.00 88.94 85 GLY A O 1
ATOM 698 N N . TYR A 1 86 ? -5.513 -0.936 13.423 1.00 91.62 86 TYR A N 1
ATOM 699 C CA . TYR A 1 86 ? -4.672 -0.409 12.342 1.00 91.62 86 TYR A CA 1
ATOM 700 C C . TYR A 1 86 ? -4.042 0.939 12.753 1.00 91.62 86 TYR A C 1
ATOM 702 O O . TYR A 1 86 ? -4.691 1.979 12.613 1.00 91.62 86 TYR A O 1
ATOM 710 N N . PRO A 1 87 ? -2.800 0.946 13.273 1.00 91.50 87 PRO A N 1
ATOM 711 C CA . PRO A 1 87 ? -2.221 2.104 13.963 1.00 91.50 87 PRO A CA 1
ATOM 712 C C . PRO A 1 87 ? -2.063 3.389 13.144 1.00 91.50 87 PRO A C 1
ATOM 714 O O . PRO A 1 87 ? -2.015 4.472 13.724 1.00 91.50 87 PRO A O 1
ATOM 717 N N . LEU A 1 88 ? -1.948 3.304 11.813 1.00 92.50 88 LEU A N 1
ATOM 718 C CA . LEU A 1 88 ? -1.788 4.496 10.969 1.00 92.50 88 LEU A CA 1
ATOM 719 C C . LEU A 1 88 ? -3.119 5.118 10.533 1.00 92.50 88 LEU A C 1
ATOM 721 O O . LEU A 1 88 ? -3.108 6.197 9.923 1.00 92.50 88 LEU A O 1
ATOM 725 N N . ARG A 1 89 ? -4.257 4.504 10.885 1.00 91.88 89 ARG A N 1
ATOM 726 C CA . ARG A 1 89 ? -5.558 5.161 10.755 1.00 91.88 89 ARG A CA 1
ATOM 727 C C . ARG A 1 89 ? -5.715 6.262 11.799 1.00 91.88 89 ARG A C 1
ATOM 729 O O . ARG A 1 89 ? -5.224 6.177 12.920 1.00 91.88 89 ARG A O 1
ATOM 736 N N . LYS A 1 90 ? -6.384 7.343 11.420 1.00 90.38 90 LYS A N 1
ATOM 737 C CA . LYS A 1 90 ? -6.548 8.553 12.234 1.00 90.38 90 LYS A CA 1
ATOM 738 C C . LYS A 1 90 ? -7.612 8.416 13.317 1.00 90.38 90 LYS A C 1
ATOM 740 O O . LYS A 1 90 ? -7.659 9.272 14.197 1.00 90.38 90 LYS A O 1
ATOM 745 N N . ASP A 1 91 ? -8.458 7.398 13.233 1.00 86.50 91 ASP A N 1
ATOM 746 C CA . ASP A 1 91 ? -9.428 7.006 14.256 1.00 86.50 91 ASP A CA 1
ATOM 747 C C . ASP A 1 91 ? -8.823 6.075 15.323 1.00 86.50 91 ASP A C 1
ATOM 749 O O . ASP A 1 91 ? -9.437 5.868 16.370 1.00 86.50 91 ASP A O 1
ATOM 753 N N . TYR A 1 92 ? -7.614 5.550 15.098 1.00 83.56 92 TYR A N 1
ATOM 754 C CA . TYR A 1 92 ? -6.939 4.671 16.043 1.00 83.56 92 TYR A CA 1
ATOM 755 C C . TYR A 1 92 ? -6.551 5.427 17.323 1.00 83.56 92 TYR A C 1
ATOM 757 O O . TYR A 1 92 ? -5.830 6.429 17.293 1.00 83.56 92 TYR A O 1
ATOM 765 N N . ALA A 1 93 ? -7.044 4.948 18.467 1.00 76.31 93 ALA A N 1
ATOM 766 C CA . ALA A 1 93 ? -6.781 5.562 19.761 1.00 76.31 93 ALA A CA 1
ATOM 767 C C . ALA A 1 93 ? -5.304 5.401 20.151 1.00 76.31 93 ALA A C 1
ATOM 769 O O . ALA A 1 93 ? -4.762 4.302 20.149 1.00 76.31 93 ALA A O 1
ATOM 770 N N . VAL A 1 94 ? -4.659 6.503 20.541 1.00 63.25 94 VAL A N 1
ATOM 771 C CA . VAL A 1 94 ? -3.246 6.502 20.969 1.00 63.25 94 VAL A CA 1
ATOM 772 C C . VAL A 1 94 ? -3.050 5.787 22.318 1.00 63.25 94 VAL A C 1
ATOM 774 O O . VAL A 1 94 ? -1.947 5.348 22.620 1.00 63.25 94 VAL A O 1
ATOM 777 N N . ASP A 1 95 ? -4.117 5.628 23.107 1.00 59.94 95 ASP A N 1
ATOM 778 C CA . ASP A 1 95 ? -4.094 5.016 24.445 1.00 59.94 95 ASP A CA 1
ATOM 779 C C . ASP A 1 95 ? -4.346 3.496 24.424 1.00 59.94 95 ASP A C 1
ATOM 781 O O . ASP A 1 95 ? -4.966 2.930 25.324 1.00 59.94 95 ASP A O 1
ATOM 785 N N . THR A 1 96 ? -3.924 2.803 23.362 1.00 58.53 96 THR A N 1
ATOM 786 C CA . THR A 1 96 ? -3.992 1.339 23.371 1.00 58.53 96 THR A CA 1
ATOM 787 C C . THR A 1 96 ? -2.962 0.767 24.351 1.00 58.53 96 THR A C 1
ATOM 789 O O . THR A 1 96 ? -1.800 1.174 24.315 1.00 58.53 96 THR A O 1
ATOM 792 N N . PRO A 1 97 ? -3.341 -0.213 25.197 1.00 59.94 97 PRO A N 1
ATOM 793 C CA . PRO A 1 97 ? -2.477 -0.757 26.254 1.00 59.94 97 PRO A CA 1
ATOM 794 C C . PRO A 1 97 ? -1.227 -1.490 25.739 1.00 59.94 97 PRO A C 1
ATOM 796 O O . PRO A 1 97 ? -0.338 -1.826 26.523 1.00 59.94 97 PRO A O 1
ATOM 799 N N . PHE A 1 98 ? -1.137 -1.724 24.430 1.00 56.84 98 PHE A N 1
ATOM 800 C CA . PHE A 1 98 ? -0.008 -2.362 23.775 1.00 56.84 98 PHE A CA 1
ATOM 801 C C . PHE A 1 98 ? 0.862 -1.294 23.109 1.00 56.84 98 PHE A C 1
ATOM 803 O O . PHE A 1 98 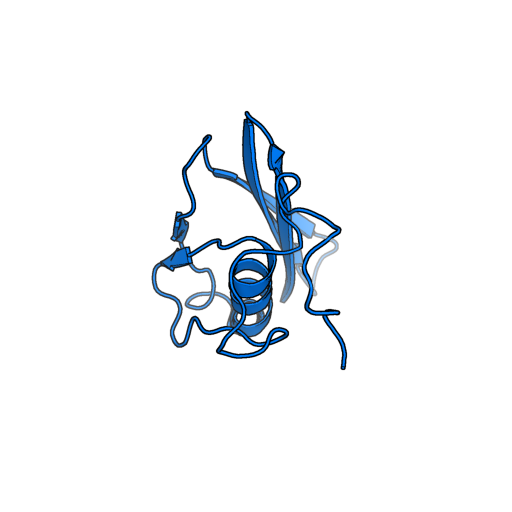? 0.431 -0.590 22.197 1.00 56.84 98 PHE A O 1
ATOM 810 N N . ALA A 1 99 ? 2.100 -1.148 23.582 1.00 57.25 99 ALA A N 1
ATOM 811 C CA . ALA A 1 99 ? 3.100 -0.369 22.865 1.00 57.25 99 ALA A CA 1
ATOM 812 C C . ALA A 1 99 ? 3.531 -1.164 21.616 1.00 57.25 99 ALA A C 1
ATOM 814 O O . ALA A 1 99 ? 3.818 -2.351 21.756 1.00 57.25 99 ALA A O 1
ATOM 815 N N . PRO A 1 100 ? 3.639 -0.544 20.426 1.00 53.94 100 PRO A N 1
ATOM 816 C CA . PRO A 1 100 ? 3.896 -1.259 19.168 1.00 53.94 100 PRO A CA 1
ATOM 817 C C . PRO A 1 100 ? 5.270 -1.954 19.072 1.00 53.94 100 PRO A C 1
ATOM 819 O O . PRO A 1 100 ? 5.533 -2.623 18.081 1.00 53.94 100 PRO A O 1
ATOM 822 N N . TYR A 1 101 ? 6.151 -1.811 20.073 1.00 52.69 101 TYR A N 1
ATOM 823 C CA . TYR A 1 101 ? 7.539 -2.292 20.023 1.00 52.69 101 TYR A CA 1
ATOM 824 C C . TYR A 1 101 ? 8.058 -2.796 21.384 1.00 52.69 101 TYR A C 1
ATOM 826 O O . TYR A 1 101 ? 9.078 -2.299 21.870 1.00 52.69 101 TYR A O 1
ATOM 834 N N . ARG A 1 102 ? 7.362 -3.729 22.043 1.00 42.97 102 ARG A N 1
ATOM 835 C CA . ARG A 1 102 ? 7.898 -4.404 23.240 1.00 42.97 102 ARG A CA 1
ATOM 836 C C . ARG A 1 102 ? 8.179 -5.875 23.006 1.00 42.97 102 ARG A C 1
ATOM 838 O O . ARG A 1 102 ? 7.304 -6.539 22.420 1.00 42.97 102 ARG A O 1
#

Solvent-accessible surface area (backbone atoms only — not comparable to full-atom values): 6196 Å² total; per-residue (Å²): 85,75,74,52,52,49,70,46,65,59,62,87,62,14,35,33,43,37,37,33,40,35,50,90,90,46,102,46,75,48,76,50,74,49,77,29,51,62,93,47,41,72,43,80,42,54,40,90,83,34,70,75,38,49,67,36,51,21,48,33,27,42,30,60,54,38,46,50,49,84,46,93,77,81,51,67,77,81,61,63,94,85,63,84,78,30,78,67,32,85,84,49,69,87,84,53,95,67,68,93,84,122

Radius of gyration: 14.63 Å; Cα contacts (8 Å, |Δi|>4): 174; chains: 1; bounding box: 32×25×45 Å

Sequence (102 aa):
YFNWLSAVDWKDQGLEVLCRVENLEAPLVVTMRTRLTAGETRCPSLTSLYRGADWMERECYDMFGIVFEGHPDLRRILLSDDWEGYPLRKDYAVDTPFAPYR

Foldseek 3Di:
DWDAKAKDAPDQQAIKIKTKDADPVDRDIDIDMDGAGGVGQEDAQCCVVPVVSQVRQLVRCQAVVRHHPPRPDNDHDQADNPDDDHNNHPPDDPPDPDDSPD

Secondary structure (DSSP, 8-state):
-EEEEEEEE-GGG-EEEEEEEE-SSSS-EEEEEEEEPTT--EEE-STTT-TTHHHHHHHHHHHH--EEET-S----SSS-TT--S-TTSTTS-TT-SS-TT-

Nearest PDB structures (foldseek):
  7z7r-assembly1_C  TM=9.042E-01  e=8.430E-09  Escherichia coli str. K-12 substr. MC4100
  7p7e-assembly1_C  TM=8.944E-01  e=1.543E-08  Escherichia coli BL21(DE3)
  7z7v-assembly1_C  TM=8.937E-01  e=1.543E-08  unclassified
  7zc5-assembly1_C  TM=8.924E-01  e=1.543E-08  Escherichia coli BL21
  7z83-assembly1_C  TM=8.909E-01  e=2.308E-08  Escherichia coli BL21(DE3)

pLDDT: mean 91.16, std 11.65, range [42.97, 98.0]

Mean predicted aligned error: 4.8 Å